Protein AF-A0A356S903-F1 (afdb_monomer)

pLDDT: mean 94.58, std 3.52, range [84.06, 98.62]

Foldseek 3Di:
DVVVVVVLCVVCVVVVHDSVVSVCVVVVHPDDDDDDDWDFDDADPPCDPDPDNDGTDTD

Radius of gyration: 17.85 Å; Cα contacts (8 Å, |Δi|>4)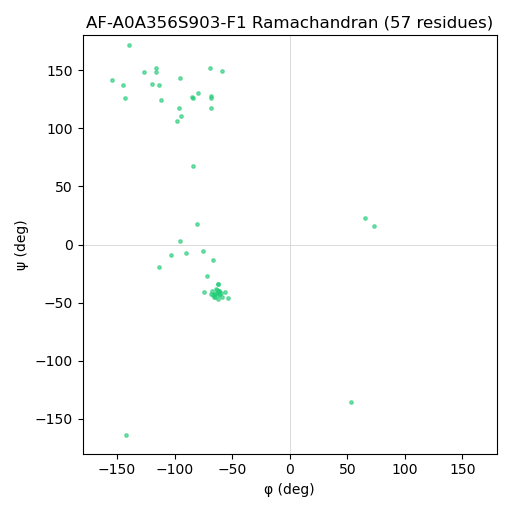: 54; chains: 1; bounding box: 36×27×38 Å

Nearest PDB structures (foldseek):
  3ucd-assembly1_B  TM=9.876E-01  e=1.832E-03  Homo sapiens
  8uel-assembly1_B  TM=9.519E-01  e=1.296E-03  Penaeus vannamei
  2xsx-assembly1_A  TM=9.252E-01  e=2.415E-03  Homo sapiens
  4g7f-assembly1_A  TM=9.011E-01  e=3.184E-03  Trypanosoma cruzi strain CL Brener
  1pdy-assembly1_A  TM=9.396E-01  e=6.354E-03  Homarus gammarus

Mean predicted aligned error: 4.43 Å

Structure (mmCIF, N/CA/C/O backbone):
data_AF-A0A356S903-F1
#
_entry.id   AF-A0A356S903-F1
#
loop_
_atom_site.group_PDB
_atom_site.id
_atom_site.type_symbol
_atom_site.label_atom_id
_atom_site.label_alt_id
_atom_site.label_comp_id
_atom_site.label_asym_id
_atom_site.label_entity_id
_atom_site.label_seq_id
_atom_site.pdbx_PDB_ins_code
_atom_site.Cartn_x
_atom_site.Cartn_y
_atom_site.Cartn_z
_atom_site.occupancy
_atom_site.B_iso_or_equiv
_atom_site.auth_seq_id
_atom_site.auth_comp_id
_atom_site.auth_asym_id
_atom_site.auth_atom_id
_atom_site.pdbx_PDB_model_num
ATOM 1 N N . LEU A 1 1 ? 6.673 -11.218 11.460 1.00 91.50 1 LEU A N 1
ATOM 2 C CA . LEU A 1 1 ? 5.837 -10.238 10.726 1.00 91.50 1 LEU A CA 1
ATOM 3 C C . LEU A 1 1 ? 4.344 -10.572 10.788 1.00 91.50 1 LEU A C 1
ATOM 5 O O . LEU A 1 1 ? 3.589 -9.751 11.286 1.00 91.50 1 LEU A O 1
ATOM 9 N N . ALA A 1 2 ? 3.918 -11.768 10.360 1.00 97.69 2 ALA A N 1
ATOM 10 C CA . ALA A 1 2 ? 2.495 -12.127 10.256 1.00 97.69 2 ALA A CA 1
ATOM 11 C C . ALA A 1 2 ? 1.675 -11.918 11.547 1.00 97.69 2 ALA A C 1
ATOM 13 O O . ALA A 1 2 ? 0.618 -11.300 11.494 1.00 97.69 2 ALA A O 1
ATOM 14 N N . VAL A 1 3 ? 2.186 -12.354 12.708 1.00 98.19 3 VAL A N 1
ATOM 15 C CA . VAL A 1 3 ? 1.50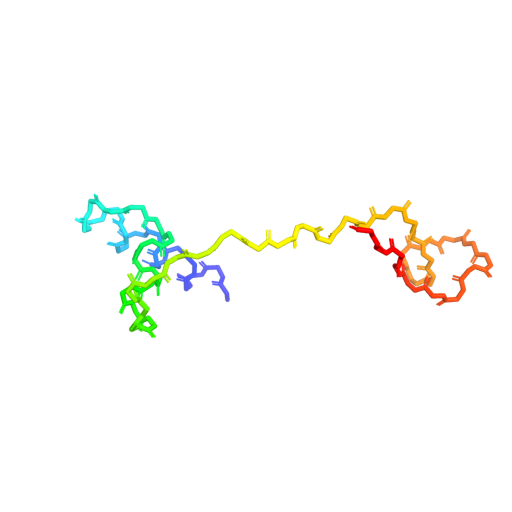9 -12.163 14.009 1.00 98.19 3 VAL A CA 1
ATOM 16 C C . VAL A 1 3 ? 1.291 -10.679 14.326 1.00 98.19 3 VAL A C 1
ATOM 18 O O . VAL A 1 3 ? 0.214 -10.297 14.763 1.00 98.19 3 VAL A O 1
ATOM 21 N N . SER A 1 4 ? 2.285 -9.832 14.045 1.00 98.06 4 SER A N 1
ATOM 22 C CA . SER A 1 4 ? 2.192 -8.384 14.269 1.00 98.06 4 SER A CA 1
ATOM 23 C C . SER A 1 4 ? 1.134 -7.734 13.365 1.00 98.06 4 SER A C 1
ATOM 25 O O . SER A 1 4 ? 0.281 -6.991 13.845 1.00 98.06 4 SER A O 1
ATOM 27 N N . LEU A 1 5 ? 1.108 -8.091 12.073 1.00 98.19 5 LEU A N 1
ATOM 28 C CA . LEU A 1 5 ? 0.089 -7.606 11.131 1.00 98.19 5 LEU A CA 1
ATOM 29 C C . LEU A 1 5 ? -1.327 -8.054 11.522 1.00 98.19 5 LEU A C 1
ATOM 31 O O . LEU A 1 5 ? -2.274 -7.273 11.430 1.00 98.19 5 LEU A O 1
ATOM 35 N N . ALA A 1 6 ? -1.472 -9.302 11.975 1.00 98.44 6 ALA A N 1
ATOM 36 C CA . ALA A 1 6 ? -2.748 -9.831 12.443 1.00 98.44 6 ALA A CA 1
ATOM 37 C C . ALA A 1 6 ? -3.233 -9.101 13.704 1.00 98.44 6 ALA A C 1
ATOM 39 O O . ALA A 1 6 ? -4.406 -8.737 13.774 1.00 98.44 6 ALA A O 1
ATOM 40 N N . ALA A 1 7 ? -2.334 -8.829 14.655 1.00 98.38 7 ALA A N 1
ATOM 41 C CA . ALA A 1 7 ? -2.651 -8.076 15.866 1.00 98.38 7 ALA A CA 1
ATOM 42 C C . ALA A 1 7 ? -3.107 -6.641 15.549 1.00 98.38 7 ALA A C 1
ATOM 44 O O . ALA A 1 7 ? -4.155 -6.221 16.034 1.00 98.38 7 ALA A O 1
ATOM 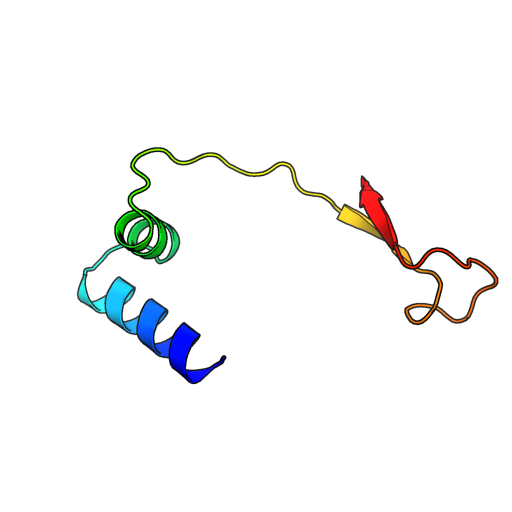45 N N . ALA A 1 8 ? -2.395 -5.920 14.673 1.00 97.94 8 ALA A N 1
ATOM 46 C CA . ALA A 1 8 ? -2.787 -4.570 14.252 1.00 97.94 8 ALA A CA 1
ATOM 47 C C . ALA A 1 8 ? -4.159 -4.552 13.553 1.00 97.94 8 ALA A C 1
ATOM 49 O O . ALA A 1 8 ? -4.980 -3.666 13.789 1.00 97.94 8 ALA A O 1
ATOM 50 N N . LYS A 1 9 ? -4.442 -5.558 12.714 1.00 98.25 9 LYS A N 1
ATOM 51 C CA . LYS A 1 9 ? -5.747 -5.695 12.053 1.00 98.25 9 LYS A CA 1
ATOM 52 C C . LYS A 1 9 ? -6.869 -6.013 13.046 1.00 98.25 9 LYS A C 1
ATOM 54 O O . LYS A 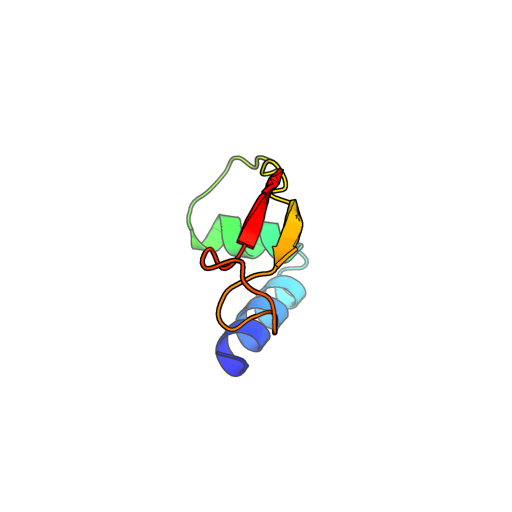1 9 ? -7.961 -5.469 12.910 1.00 98.25 9 LYS A O 1
ATOM 59 N N . ALA A 1 10 ? -6.611 -6.868 14.035 1.00 98.50 10 ALA A N 1
ATOM 60 C CA . ALA A 1 10 ? -7.578 -7.194 15.080 1.00 98.50 10 ALA A CA 1
ATOM 61 C C . ALA A 1 10 ? -7.897 -5.975 15.961 1.00 98.50 10 ALA A C 1
ATOM 63 O O . ALA A 1 10 ? -9.070 -5.688 16.177 1.00 98.50 10 ALA A O 1
ATOM 64 N N . ALA A 1 11 ? -6.878 -5.220 16.383 1.00 98.25 11 ALA A N 1
ATOM 65 C CA . ALA A 1 11 ? -7.051 -4.008 17.183 1.00 98.25 11 ALA A CA 1
ATOM 66 C C . ALA A 1 11 ? -7.824 -2.908 16.428 1.00 98.25 11 ALA A C 1
ATOM 68 O O . ALA A 1 11 ? -8.697 -2.261 17.000 1.00 98.25 11 ALA A O 1
ATOM 69 N N . ALA A 1 12 ? -7.570 -2.732 15.125 1.00 98.31 12 ALA A N 1
ATOM 70 C CA . ALA A 1 12 ? -8.354 -1.820 14.288 1.00 98.31 12 ALA A CA 1
ATOM 71 C C . ALA A 1 12 ? -9.841 -2.224 14.222 1.00 98.31 12 ALA A C 1
ATOM 73 O O . ALA A 1 12 ? -10.722 -1.376 14.367 1.00 98.31 12 ALA A O 1
ATOM 74 N N . ASN A 1 13 ? -10.115 -3.526 14.058 1.00 98.62 13 ASN A N 1
ATOM 75 C CA . ASN A 1 13 ? -11.477 -4.062 14.033 1.00 98.62 13 ASN A CA 1
ATOM 76 C C . ASN A 1 13 ? -12.192 -3.899 15.383 1.00 98.62 13 ASN A C 1
ATOM 78 O O . ASN A 1 13 ? -13.364 -3.534 15.398 1.00 98.62 13 ASN A O 1
ATOM 82 N N . GLU A 1 14 ? -11.502 -4.154 16.498 1.00 98.50 14 GLU A N 1
ATOM 83 C CA . GLU A 1 14 ? -12.032 -3.955 17.855 1.00 98.50 14 GLU A CA 1
ATOM 84 C C . GLU A 1 14 ? -12.395 -2.485 18.104 1.00 98.50 14 GLU A C 1
ATOM 86 O O . GLU A 1 14 ? -13.468 -2.188 18.625 1.00 98.50 14 GLU A O 1
ATOM 91 N N . ALA A 1 15 ? -11.543 -1.560 17.659 1.00 97.38 15 ALA A N 1
ATOM 92 C CA . ALA A 1 15 ? -11.780 -0.122 17.754 1.00 97.38 15 ALA A CA 1
ATOM 93 C C . ALA A 1 15 ? -12.815 0.409 16.739 1.00 97.38 15 ALA A C 1
ATOM 95 O O . ALA A 1 15 ? -13.153 1.593 16.775 1.00 97.38 15 ALA A O 1
ATOM 96 N N . GLY A 1 16 ? -13.309 -0.428 15.819 1.00 98.06 16 GLY A N 1
ATOM 97 C CA . GLY A 1 16 ? -14.290 -0.036 14.804 1.00 98.06 16 GLY A CA 1
ATOM 98 C C . GLY A 1 16 ? -13.769 0.986 13.787 1.00 98.06 16 GLY A C 1
ATOM 99 O O . GLY A 1 16 ? -14.564 1.702 13.177 1.00 98.06 16 GLY A O 1
ATOM 100 N N . VAL A 1 17 ? -12.448 1.075 13.601 1.00 97.81 17 VAL A N 1
ATOM 101 C CA . VAL A 1 17 ? -11.810 2.016 12.670 1.00 97.81 17 VAL A CA 1
ATOM 102 C C . VAL A 1 17 ? -11.079 1.280 11.542 1.00 97.81 17 VAL A C 1
ATOM 104 O O . VAL A 1 17 ? -10.582 0.170 11.731 1.00 97.81 17 VAL A O 1
ATOM 107 N N . PRO A 1 18 ? -10.948 1.887 10.350 1.00 97.50 18 PRO A N 1
ATOM 108 C CA . PRO A 1 18 ? -10.106 1.337 9.293 1.00 97.50 18 PRO A CA 1
ATOM 109 C C . PRO A 1 18 ? -8.638 1.180 9.731 1.00 97.50 18 PRO A C 1
ATOM 111 O O . PRO A 1 18 ? -8.113 2.001 10.484 1.00 97.50 18 PRO A O 1
ATOM 114 N N . LEU A 1 19 ? -7.931 0.181 9.184 1.00 97.50 19 LEU A N 1
ATOM 115 C CA . LEU A 1 19 ? -6.532 -0.106 9.544 1.00 97.50 19 LEU A CA 1
ATOM 116 C C . LEU A 1 19 ? -5.594 1.101 9.362 1.00 97.50 19 LEU A C 1
ATOM 118 O O . LEU A 1 19 ? -4.757 1.343 10.224 1.00 97.50 19 LEU A O 1
ATOM 122 N N . TYR A 1 20 ? -5.736 1.889 8.288 1.00 96.00 20 TYR A N 1
ATOM 123 C CA . TYR A 1 20 ? -4.890 3.075 8.075 1.00 96.00 20 TYR A CA 1
ATOM 124 C C . TYR A 1 20 ? -5.076 4.128 9.181 1.00 96.00 20 TYR A C 1
ATOM 126 O O . TYR A 1 20 ? -4.117 4.794 9.564 1.00 96.00 20 TYR A O 1
ATOM 134 N N . ALA A 1 21 ? -6.293 4.255 9.722 1.00 96.12 21 ALA A N 1
ATOM 135 C CA . ALA A 1 21 ? -6.596 5.184 10.803 1.00 96.12 21 ALA A CA 1
ATOM 136 C C . ALA A 1 21 ? -6.034 4.671 12.133 1.00 96.12 21 ALA A C 1
ATOM 138 O O . ALA A 1 21 ? -5.440 5.447 12.876 1.00 96.12 21 ALA A O 1
ATOM 139 N N . HIS A 1 22 ? -6.136 3.362 12.395 1.00 96.81 22 HIS A N 1
ATOM 140 C CA . HIS A 1 22 ? -5.488 2.732 13.548 1.00 96.81 22 HIS A CA 1
ATOM 141 C C . HIS A 1 22 ? -3.961 2.920 13.520 1.00 96.81 22 HIS A C 1
ATOM 143 O O . HIS A 1 22 ? -3.364 3.321 14.517 1.00 96.81 22 HIS A O 1
ATOM 149 N N . LEU A 1 23 ? -3.323 2.711 12.362 1.00 96.44 23 LEU A N 1
ATOM 150 C CA . LEU A 1 23 ? -1.886 2.950 12.189 1.00 96.44 23 LEU A CA 1
ATOM 151 C C . LEU A 1 23 ? -1.516 4.434 12.354 1.00 96.44 23 LEU A C 1
ATOM 153 O O . LEU A 1 23 ? -0.493 4.737 12.966 1.00 96.44 23 LEU A O 1
ATOM 157 N N . GLY A 1 24 ? -2.355 5.351 11.859 1.00 95.50 24 GLY A N 1
ATOM 158 C CA . GLY A 1 24 ? -2.203 6.793 12.076 1.00 95.50 24 GLY A CA 1
ATOM 159 C C . GLY A 1 24 ? -2.281 7.188 13.556 1.00 95.50 24 GLY A C 1
ATOM 160 O O . GLY A 1 24 ? -1.493 7.990 14.038 1.00 95.50 24 GLY A O 1
ATOM 161 N N . GLN A 1 25 ? -3.175 6.570 14.326 1.00 94.31 25 GLN A N 1
ATOM 162 C CA . GLN A 1 25 ? -3.245 6.795 15.774 1.00 94.31 25 GLN A CA 1
ATOM 163 C C . GLN A 1 25 ? -1.992 6.273 16.489 1.00 94.31 25 GLN A C 1
ATOM 165 O O . GLN A 1 25 ? -1.431 6.976 17.328 1.00 94.31 25 GLN A O 1
ATOM 170 N N . LEU A 1 26 ? -1.520 5.074 16.127 1.00 94.44 26 LEU A N 1
ATOM 171 C CA . LEU A 1 26 ? -0.306 4.480 16.698 1.00 94.44 26 LEU A CA 1
ATOM 172 C C . LEU A 1 26 ? 0.957 5.310 16.420 1.00 94.44 26 LEU A C 1
ATOM 174 O O . LEU A 1 26 ? 1.852 5.345 17.262 1.00 94.44 26 LEU A O 1
ATOM 178 N N . ASN A 1 27 ? 1.043 5.967 15.259 1.00 93.31 27 ASN A N 1
ATOM 179 C CA . ASN A 1 27 ? 2.196 6.789 14.878 1.00 93.31 27 ASN A CA 1
ATOM 180 C C . ASN A 1 27 ? 2.033 8.291 15.199 1.00 93.31 27 ASN A C 1
ATOM 182 O O . ASN A 1 27 ? 2.919 9.077 14.867 1.00 93.31 27 ASN A O 1
ATOM 186 N N . GLY A 1 28 ? 0.921 8.693 15.826 1.00 93.19 28 GLY A N 1
ATOM 187 C CA . GLY A 1 28 ? 0.634 10.087 16.177 1.00 93.19 28 GLY A CA 1
ATOM 188 C C . GLY A 1 28 ? 0.263 10.996 14.997 1.00 93.19 28 GLY A C 1
ATOM 189 O O . GLY A 1 28 ? 0.296 12.218 15.144 1.00 93.19 28 GLY A O 1
ATOM 190 N N . SER A 1 29 ? -0.088 10.441 13.834 1.00 91.69 29 SER A N 1
ATOM 191 C CA . SER A 1 29 ? -0.502 11.215 12.659 1.00 91.69 29 SER A CA 1
ATOM 192 C C . SER A 1 29 ? -1.983 11.574 12.715 1.00 91.69 29 SER A C 1
ATOM 194 O O . SER A 1 29 ? -2.856 10.711 12.795 1.00 91.69 29 SER A O 1
ATOM 196 N N . SER A 1 30 ? -2.271 12.868 12.588 1.00 84.06 30 SER A N 1
ATOM 197 C CA . SER A 1 30 ? -3.630 13.417 12.480 1.00 84.06 30 SER A CA 1
ATOM 198 C C . SER A 1 30 ? -4.019 13.820 11.055 1.00 84.06 30 SER A C 1
ATOM 200 O O . SER A 1 30 ? -5.180 14.136 10.802 1.00 84.06 30 SER A O 1
ATOM 202 N N . SER A 1 31 ? -3.062 13.809 10.124 1.00 91.31 31 SER A N 1
ATOM 203 C CA . SER A 1 31 ? 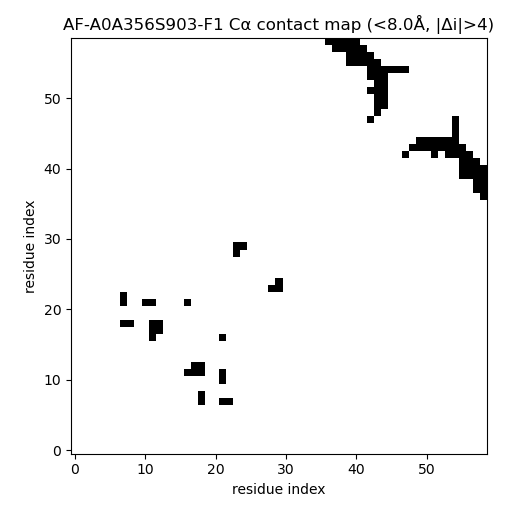-3.257 14.182 8.724 1.00 91.31 31 SER A CA 1
ATOM 204 C C . SER A 1 31 ? -2.928 13.009 7.811 1.00 91.31 31 SER A C 1
ATOM 206 O O . SER A 1 31 ? -1.936 12.309 8.023 1.00 91.31 31 SER A O 1
ATOM 208 N N . PHE A 1 32 ? -3.758 12.810 6.791 1.00 93.44 32 PHE A N 1
ATOM 209 C CA . PHE A 1 32 ? -3.597 11.751 5.804 1.00 93.44 32 PHE A CA 1
ATOM 210 C C . PHE A 1 32 ? -3.297 12.356 4.436 1.00 93.44 32 PHE A C 1
ATOM 212 O O . PHE A 1 32 ? -3.948 13.310 4.010 1.00 93.44 32 PHE A O 1
ATOM 219 N N . SER A 1 33 ? -2.348 11.758 3.726 1.00 94.81 33 SER A 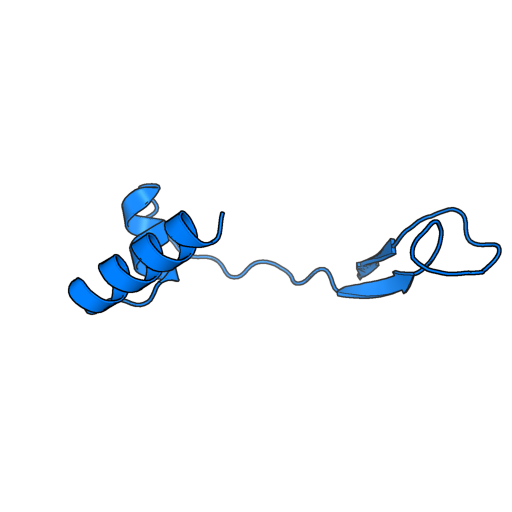N 1
ATOM 220 C CA . SER A 1 33 ? -2.099 12.011 2.312 1.00 94.81 33 SER A CA 1
ATOM 221 C C . SER A 1 33 ? -2.121 10.691 1.551 1.00 94.81 33 SER A C 1
ATOM 223 O O . SER A 1 33 ? -1.773 9.637 2.087 1.00 94.81 33 SER A O 1
ATOM 225 N N . LEU A 1 34 ? -2.555 10.746 0.294 1.00 96.12 34 LEU A N 1
ATOM 226 C CA . LEU A 1 34 ? -2.398 9.622 -0.618 1.00 96.12 34 LEU A CA 1
ATOM 227 C C . LEU A 1 34 ? -1.000 9.709 -1.246 1.00 96.12 34 LEU A C 1
ATOM 229 O O . LEU A 1 34 ? -0.650 10.773 -1.765 1.00 96.12 34 LEU A O 1
ATOM 233 N N . PRO A 1 35 ? -0.187 8.641 -1.184 1.00 94.81 35 PRO A N 1
ATOM 234 C CA . PRO A 1 35 ? 1.123 8.638 -1.819 1.00 94.81 35 PRO A CA 1
ATOM 235 C C . PRO A 1 35 ? 0.980 8.637 -3.345 1.00 94.81 35 PRO A C 1
ATOM 237 O O . PRO A 1 35 ? 0.007 8.110 -3.889 1.00 94.81 35 PRO A O 1
ATOM 240 N N . VAL A 1 36 ? 1.976 9.192 -4.038 1.00 96.50 36 VAL A N 1
ATOM 241 C CA . VAL A 1 36 ? 2.102 9.017 -5.489 1.00 96.50 36 VAL A CA 1
ATOM 242 C C . VAL A 1 36 ? 2.459 7.550 -5.751 1.00 96.50 36 VAL A C 1
ATOM 244 O O . VAL A 1 36 ? 3.413 7.055 -5.142 1.00 96.50 36 VAL A O 1
ATOM 247 N N . PRO A 1 37 ? 1.703 6.829 -6.595 1.00 95.19 37 PRO A N 1
ATOM 248 C CA . PRO A 1 37 ? 2.036 5.452 -6.924 1.00 95.19 37 PRO A CA 1
ATOM 249 C C . PRO A 1 37 ? 3.315 5.427 -7.761 1.00 95.19 37 PRO A C 1
ATOM 251 O O . PRO A 1 37 ? 3.384 6.104 -8.777 1.00 95.19 37 PRO A O 1
ATOM 254 N N . MET A 1 38 ? 4.297 4.632 -7.337 1.00 96.06 38 MET A N 1
ATOM 255 C CA . MET A 1 38 ? 5.466 4.290 -8.149 1.00 96.06 38 MET A CA 1
ATOM 256 C C . MET A 1 38 ? 5.198 2.926 -8.776 1.00 96.06 38 MET A C 1
ATOM 258 O O . MET A 1 38 ? 5.177 1.909 -8.076 1.00 96.06 38 MET A O 1
ATOM 262 N N . MET A 1 39 ? 4.909 2.904 -10.073 1.00 95.69 39 MET A N 1
ATOM 263 C CA . MET A 1 39 ? 4.503 1.689 -10.778 1.00 95.69 39 MET A CA 1
ATOM 264 C C . MET A 1 39 ? 5.709 1.057 -11.460 1.00 95.69 39 MET A C 1
ATOM 266 O O . MET A 1 39 ? 6.283 1.656 -12.364 1.00 95.69 39 MET A O 1
ATOM 270 N N . ASN A 1 40 ? 6.075 -0.162 -11.061 1.00 94.81 40 ASN A N 1
ATOM 271 C CA . ASN A 1 40 ? 7.118 -0.924 -11.743 1.00 94.81 40 ASN A CA 1
ATOM 272 C C . ASN A 1 40 ? 6.632 -1.352 -13.141 1.00 94.81 40 ASN A C 1
ATOM 274 O O . ASN A 1 40 ? 5.642 -2.078 -13.265 1.00 94.81 40 ASN A O 1
ATOM 278 N N . ILE 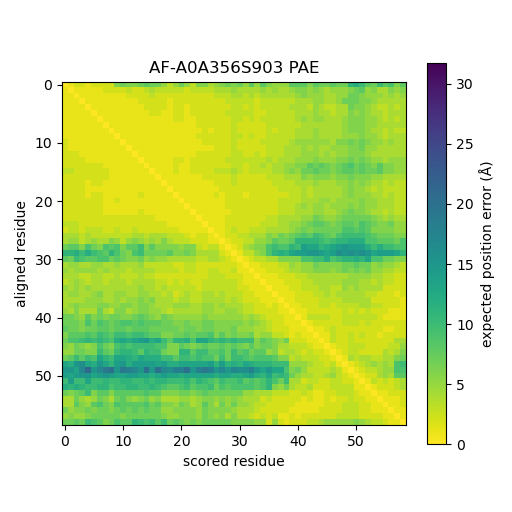A 1 41 ? 7.319 -0.877 -14.184 1.00 94.06 41 ILE A N 1
ATOM 279 C CA . ILE A 1 41 ? 6.961 -1.092 -15.595 1.00 94.06 41 ILE A CA 1
ATOM 280 C C . ILE A 1 41 ? 7.969 -1.957 -16.358 1.00 94.06 41 ILE A C 1
ATOM 282 O O . ILE A 1 41 ? 7.618 -2.509 -17.402 1.00 94.06 41 ILE A O 1
ATOM 286 N N . VAL A 1 42 ? 9.203 -2.090 -15.862 1.00 93.50 42 VAL A N 1
ATOM 287 C CA . VAL A 1 42 ? 10.246 -2.929 -16.469 1.00 93.50 42 VAL A CA 1
ATOM 288 C C . VAL A 1 42 ? 11.073 -3.573 -15.364 1.00 93.50 42 VAL A C 1
ATOM 290 O O . VAL A 1 42 ? 11.639 -2.872 -14.529 1.00 93.50 42 VAL A O 1
ATOM 293 N N . ASN A 1 43 ? 11.185 -4.901 -15.418 1.00 93.56 43 ASN A N 1
ATOM 294 C CA . ASN A 1 43 ? 12.072 -5.682 -14.561 1.00 93.56 43 ASN A CA 1
ATOM 295 C C . ASN A 1 43 ? 13.406 -5.968 -15.268 1.00 93.56 43 ASN A C 1
ATOM 297 O O . ASN A 1 43 ? 13.434 -6.265 -16.468 1.00 93.56 43 ASN A O 1
ATOM 301 N N . GLY A 1 44 ? 14.485 -5.947 -14.497 1.00 94.88 44 GLY A N 1
ATOM 302 C CA . GLY A 1 44 ? 15.819 -6.420 -14.866 1.00 94.88 44 GLY A CA 1
ATOM 303 C C . GLY A 1 44 ? 16.493 -7.095 -13.669 1.00 94.88 44 GLY A C 1
ATOM 304 O O . GLY A 1 44 ? 15.830 -7.438 -12.683 1.00 94.88 44 GLY A O 1
ATOM 305 N N . GLY A 1 45 ? 17.808 -7.277 -13.726 1.00 93.50 45 GLY A N 1
ATOM 306 C CA . GLY A 1 45 ? 18.595 -7.893 -12.658 1.00 93.50 45 GLY A CA 1
ATOM 307 C C . GLY A 1 45 ? 18.042 -9.261 -12.243 1.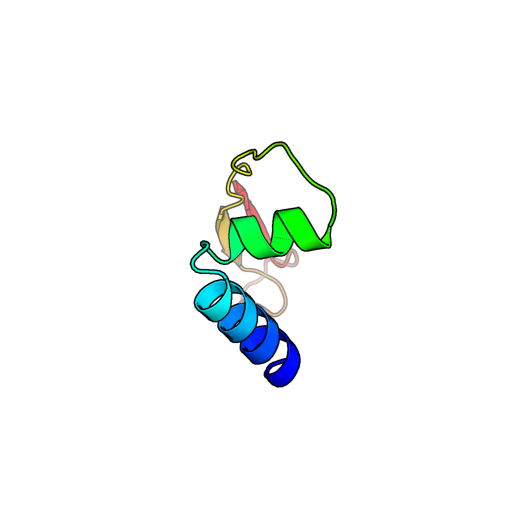00 93.50 45 GLY A C 1
ATOM 308 O O . GLY A 1 45 ? 17.642 -10.066 -13.073 1.00 93.50 45 GLY A O 1
ATOM 309 N N . GLU A 1 46 ? 17.952 -9.523 -10.938 1.00 94.44 46 GLU A N 1
ATOM 310 C CA . GLU A 1 46 ? 17.436 -10.804 -10.420 1.00 94.44 46 GLU A CA 1
ATOM 311 C C . GLU A 1 46 ? 15.940 -11.037 -10.704 1.00 94.44 46 GLU A C 1
ATOM 313 O O . GLU A 1 46 ? 15.441 -12.152 -10.541 1.00 94.44 46 GLU A O 1
ATOM 318 N N . HIS A 1 47 ? 15.205 -10.000 -11.114 1.00 89.12 47 HIS A N 1
ATOM 319 C CA . HIS A 1 47 ? 13.773 -10.083 -11.397 1.00 89.12 47 HIS A CA 1
ATOM 320 C C . HIS A 1 47 ? 13.467 -10.452 -12.859 1.00 89.12 47 HIS A C 1
ATOM 322 O O . HIS A 1 47 ? 12.298 -10.683 -13.184 1.00 89.12 47 HIS A O 1
ATOM 328 N N . ALA A 1 48 ? 14.469 -10.514 -13.747 1.00 87.25 48 ALA A N 1
ATOM 329 C CA . ALA A 1 48 ? 14.274 -10.913 -15.139 1.00 87.25 48 ALA A CA 1
ATOM 330 C C . ALA A 1 48 ? 15.538 -11.509 -15.778 1.00 87.25 48 ALA A C 1
ATOM 332 O O . ALA A 1 48 ? 16.638 -11.009 -15.599 1.00 87.25 48 ALA A O 1
ATOM 333 N N . ASP A 1 49 ? 15.360 -12.535 -16.613 1.00 84.12 49 ASP A N 1
ATOM 334 C CA . ASP A 1 49 ? 16.439 -13.143 -17.405 1.00 84.12 49 ASP A CA 1
ATOM 335 C C . ASP A 1 49 ? 16.665 -12.350 -18.707 1.00 84.12 49 ASP A C 1
ATOM 337 O O . ASP A 1 49 ? 16.289 -12.766 -19.806 1.00 84.12 49 ASP A O 1
ATOM 341 N N . ASN A 1 50 ? 17.163 -11.119 -18.573 1.00 88.88 50 ASN A N 1
ATOM 342 C CA . ASN A 1 50 ? 17.494 -10.234 -19.687 1.00 88.88 50 ASN A CA 1
ATOM 343 C C . ASN A 1 50 ? 18.809 -9.478 -19.413 1.00 88.88 50 ASN A C 1
ATOM 345 O O . ASN A 1 50 ? 19.356 -9.522 -18.319 1.00 88.88 50 ASN A O 1
ATOM 349 N N . ASN A 1 51 ? 19.323 -8.763 -20.417 1.00 88.50 51 ASN A N 1
ATOM 350 C CA . ASN A 1 51 ? 20.588 -8.022 -20.299 1.00 88.50 51 ASN A CA 1
ATOM 351 C C . ASN A 1 51 ? 20.434 -6.657 -19.595 1.00 88.50 51 ASN A C 1
ATOM 353 O O . ASN A 1 51 ? 21.259 -5.766 -19.801 1.00 88.50 51 ASN A O 1
ATOM 357 N N . VAL A 1 52 ? 19.342 -6.430 -18.860 1.00 90.44 52 VAL A N 1
ATOM 358 C CA . VAL A 1 52 ? 19.110 -5.174 -18.143 1.00 90.44 52 VAL A CA 1
ATOM 359 C C . VAL A 1 52 ? 19.609 -5.338 -16.713 1.00 90.44 52 VAL A C 1
ATOM 361 O O . VAL A 1 52 ? 18.994 -6.043 -15.925 1.00 90.44 52 VAL A O 1
ATOM 364 N N . ASP A 1 53 ? 20.697 -4.654 -16.360 1.00 88.69 53 ASP A N 1
ATOM 365 C CA . ASP A 1 53 ? 21.320 -4.793 -15.033 1.00 88.69 53 ASP A CA 1
ATOM 366 C C . ASP A 1 53 ? 20.500 -4.150 -13.895 1.00 88.69 53 ASP A C 1
ATOM 368 O O . ASP A 1 53 ? 20.600 -4.552 -12.737 1.00 88.69 53 ASP A O 1
ATOM 372 N N . ILE A 1 54 ? 19.692 -3.128 -14.204 1.00 92.81 54 ILE A N 1
ATOM 373 C CA . ILE A 1 54 ? 18.866 -2.413 -13.218 1.00 92.81 54 ILE A CA 1
ATOM 374 C C . ILE A 1 54 ? 17.606 -3.226 -12.908 1.00 92.81 54 ILE A C 1
ATOM 376 O O . ILE A 1 54 ? 16.885 -3.623 -13.819 1.00 92.81 54 ILE A O 1
ATOM 380 N N . GLN A 1 55 ? 17.317 -3.417 -11.618 1.00 93.62 55 GLN A N 1
ATOM 381 C CA . GLN A 1 55 ? 16.277 -4.336 -11.150 1.00 93.62 55 GLN A CA 1
ATOM 382 C C . GLN A 1 55 ? 14.848 -3.899 -11.497 1.00 93.62 55 GLN A C 1
ATOM 384 O O . GLN A 1 55 ? 14.044 -4.727 -11.918 1.00 93.62 55 GLN A O 1
ATOM 389 N N . GLU A 1 56 ? 14.523 -2.614 -11.343 1.00 95.31 56 GLU A N 1
ATOM 390 C CA . GLU A 1 56 ? 13.173 -2.087 -11.572 1.00 95.31 56 GLU A CA 1
ATOM 391 C C . GLU A 1 56 ? 13.234 -0.673 -12.154 1.00 95.31 56 GLU A C 1
ATOM 393 O O . GLU A 1 56 ? 13.998 0.177 -11.688 1.00 95.31 56 GLU A O 1
ATOM 398 N N . PHE A 1 57 ? 12.387 -0.403 -13.145 1.00 93.62 57 PHE A N 1
ATOM 399 C CA . PHE A 1 57 ? 12.119 0.943 -13.648 1.00 93.62 57 PHE A CA 1
ATOM 400 C C . PHE A 1 57 ? 10.690 1.317 -13.273 1.00 93.62 57 PHE A C 1
ATOM 402 O O . PHE A 1 57 ? 9.750 0.596 -13.609 1.00 93.62 57 PHE A O 1
ATOM 409 N N . MET A 1 58 ? 10.532 2.445 -12.583 1.00 95.62 58 MET A N 1
ATOM 410 C CA . MET A 1 58 ? 9.247 2.907 -12.061 1.00 95.62 58 MET A CA 1
ATOM 411 C C . MET A 1 58 ? 8.819 4.233 -12.702 1.00 95.62 58 MET A C 1
ATOM 413 O O . MET A 1 58 ? 9.678 5.05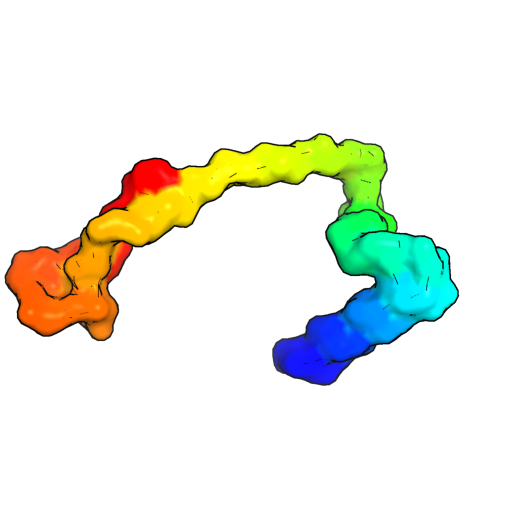3 -13.033 1.00 95.62 58 MET A O 1
ATOM 417 N N . ILE A 1 59 ? 7.504 4.440 -12.843 1.00 90.50 59 ILE A N 1
ATOM 418 C CA . ILE A 1 59 ? 6.860 5.707 -13.249 1.00 90.50 59 ILE A CA 1
ATOM 419 C C . ILE A 1 59 ? 5.834 6.172 -12.217 1.00 90.50 59 ILE A C 1
ATOM 421 O O . ILE A 1 59 ? 5.236 5.287 -11.559 1.00 90.50 59 ILE A O 1
#

Sequence (59 aa):
LAVSLAAAKAAANEAGVPLYAHLGQLNGSSSFSLPVPMMNIVNGGEHADNNVDIQEFMI

Solvent-accessible surface area (backbone atoms only — not comparable to full-atom values): 3708 Å² total; per-residue (Å²): 110,68,70,61,56,51,49,54,49,49,53,11,58,74,70,74,43,58,56,71,56,43,53,25,59,77,71,70,49,90,75,88,80,83,77,82,76,74,44,78,76,45,67,5,32,97,72,31,101,58,96,40,76,61,48,69,43,67,86

Secondary structure (DSSP, 8-state):
-HHHHHHHHHHHHHTTS-HHHHHHHHTT-----PPPP--EEEE-GGG-SSS--SSEEE-